Protein AF-A0A2S5X5T3-F1 (afdb_monomer_lite)

pLDDT: mean 73.71, std 9.86, range [48.56, 90.94]

Secondary structure (DSSP, 8-state):
-PPPP-----PPPPTTS-SS---TT-SSS-----TT--GGGGT-S----SSTT--S---TTHHHHHHT--GGG-

Radius of gyration: 23.27 Å; chains: 1; bounding box: 45×40×54 Å

Sequence (74 aa):
MGRKPRRRVTTTPPPGSDPAPQSADGRREPAVLAGEDSPSAWGDTDVRYADDRAASPRGPNDDRLRADKPPHYG

Structure (mmCIF, N/CA/C/O backbone):
data_AF-A0A2S5X5T3-F1
#
_entry.id   AF-A0A2S5X5T3-F1
#
loop_
_atom_site.group_PDB
_atom_site.id
_atom_site.type_symbol
_atom_site.label_atom_id
_atom_site.label_alt_id
_atom_site.label_comp_id
_atom_site.label_asym_id
_atom_site.label_entity_id
_atom_site.label_seq_id
_atom_site.pdbx_PDB_ins_code
_atom_site.Cartn_x
_atom_site.Cartn_y
_atom_site.Cartn_z
_atom_site.occupancy
_atom_site.B_iso_or_equiv
_atom_site.auth_seq_id
_atom_site.auth_comp_id
_atom_site.auth_asym_id
_atom_site.auth_atom_id
_atom_site.pdbx_PDB_model_num
ATOM 1 N N . MET A 1 1 ? -22.729 23.693 1.912 1.00 48.56 1 MET A N 1
ATOM 2 C CA . MET A 1 1 ? -23.115 22.279 2.138 1.00 48.56 1 MET A CA 1
ATOM 3 C C . MET A 1 1 ? -22.080 21.621 3.041 1.00 48.56 1 MET A C 1
ATOM 5 O O . MET A 1 1 ? -20.954 21.424 2.607 1.00 48.56 1 MET A O 1
ATOM 9 N N . GLY A 1 2 ? -22.415 21.349 4.305 1.00 65.44 2 GLY A N 1
ATOM 10 C CA . GLY A 1 2 ? -21.513 20.659 5.236 1.00 65.44 2 GLY A CA 1
ATOM 11 C C . GLY A 1 2 ? -21.577 19.141 5.047 1.00 65.44 2 GLY A C 1
ATOM 12 O O . GLY A 1 2 ? -22.664 18.587 4.884 1.00 65.44 2 GLY A O 1
ATOM 13 N N . ARG A 1 3 ? -20.427 18.456 5.042 1.00 71.75 3 ARG A N 1
ATOM 14 C CA . ARG A 1 3 ? -20.382 16.985 4.978 1.00 71.75 3 ARG A CA 1
ATOM 15 C C . ARG A 1 3 ? -20.963 16.407 6.276 1.00 71.75 3 ARG A C 1
ATOM 17 O O . ARG A 1 3 ? -20.569 16.828 7.359 1.00 71.75 3 ARG A O 1
ATOM 24 N N . LYS A 1 4 ? -21.880 15.437 6.174 1.00 77.12 4 LYS A N 1
ATOM 25 C CA . LYS A 1 4 ? -22.411 14.710 7.342 1.00 77.12 4 LYS A CA 1
ATOM 26 C C . LYS A 1 4 ? -21.273 13.960 8.060 1.00 77.12 4 LYS A C 1
ATOM 28 O O . LYS A 1 4 ? -20.444 13.355 7.372 1.00 77.12 4 LYS A O 1
ATOM 33 N N . PRO A 1 5 ? -21.235 13.954 9.405 1.00 75.56 5 PRO A N 1
ATOM 34 C CA . PRO A 1 5 ? -20.223 13.219 10.154 1.00 75.56 5 PRO A CA 1
ATOM 35 C C . PRO A 1 5 ? -20.335 11.721 9.847 1.00 75.56 5 PRO A C 1
ATOM 37 O O . PRO A 1 5 ? -21.387 11.107 10.022 1.00 75.56 5 PRO A O 1
ATOM 40 N N . ARG A 1 6 ? -19.246 11.126 9.348 1.00 75.50 6 ARG A N 1
ATOM 41 C CA . ARG A 1 6 ? -19.162 9.686 9.077 1.00 75.50 6 ARG A CA 1
ATOM 42 C C . ARG A 1 6 ? -18.649 9.000 10.339 1.00 75.50 6 ARG A C 1
ATOM 44 O O . ARG A 1 6 ? -17.475 9.131 10.669 1.00 75.50 6 ARG A O 1
ATOM 51 N N . ARG A 1 7 ? -19.516 8.271 11.044 1.00 75.56 7 ARG A N 1
ATOM 52 C CA . ARG A 1 7 ? -19.112 7.442 12.187 1.00 75.56 7 ARG A CA 1
ATOM 53 C C . ARG A 1 7 ? -18.396 6.197 11.659 1.00 75.56 7 ARG A C 1
ATOM 55 O O . ARG A 1 7 ? -19.026 5.373 11.001 1.00 75.56 7 ARG A O 1
ATOM 62 N N . ARG A 1 8 ? -17.089 6.066 11.909 1.00 77.19 8 ARG A N 1
ATOM 63 C CA . ARG A 1 8 ? -16.386 4.794 11.681 1.00 77.19 8 ARG A CA 1
ATOM 64 C C . ARG A 1 8 ? -16.849 3.791 12.733 1.00 77.19 8 ARG A C 1
ATOM 66 O O . ARG A 1 8 ? -16.942 4.131 13.908 1.00 77.19 8 ARG A O 1
ATOM 73 N N . VAL A 1 9 ? -17.165 2.580 12.291 1.00 78.88 9 VAL A N 1
ATOM 74 C CA . VAL A 1 9 ? -17.377 1.442 13.186 1.00 78.88 9 VAL A CA 1
ATOM 75 C C . VAL A 1 9 ? -16.000 0.929 13.586 1.00 78.88 9 VAL A C 1
ATOM 77 O O . VAL A 1 9 ? -15.160 0.691 12.721 1.00 78.88 9 VAL A O 1
ATOM 80 N N . THR A 1 10 ? -15.766 0.803 14.885 1.00 72.19 10 THR A N 1
ATOM 81 C CA . THR A 1 10 ? -14.554 0.215 15.460 1.00 72.19 10 THR A CA 1
ATOM 82 C C . THR A 1 10 ? -14.917 -1.127 16.076 1.00 72.19 10 THR A C 1
ATOM 84 O O . THR A 1 10 ? -15.873 -1.205 16.846 1.00 72.19 10 THR A O 1
ATOM 87 N N . THR A 1 11 ? -14.174 -2.175 15.742 1.00 81.19 11 THR A N 1
ATOM 88 C CA . THR A 1 11 ? -14.268 -3.481 16.401 1.00 81.19 11 THR A CA 1
ATOM 89 C C . THR A 1 11 ? -13.244 -3.565 17.526 1.00 81.19 11 THR A C 1
ATOM 91 O O . THR A 1 11 ? -12.187 -2.940 17.448 1.00 81.19 11 THR A O 1
ATOM 94 N N . THR A 1 12 ? -13.539 -4.345 18.565 1.00 83.19 12 THR A N 1
ATOM 95 C CA . THR A 1 12 ? -12.565 -4.641 19.623 1.00 83.19 12 THR A CA 1
ATOM 96 C C . THR A 1 12 ? -11.372 -5.393 19.018 1.00 83.19 12 THR A C 1
ATOM 98 O O . THR A 1 12 ? -11.602 -6.351 18.273 1.00 83.19 12 THR A O 1
ATOM 101 N N . PRO A 1 13 ? -10.118 -4.992 19.299 1.00 81.50 13 PRO A N 1
ATOM 102 C CA . PRO A 1 13 ? -8.944 -5.737 18.854 1.00 81.50 13 PRO A CA 1
ATOM 103 C C . PRO A 1 13 ? -8.925 -7.163 19.434 1.00 81.50 13 PRO A C 1
ATOM 105 O O . PRO A 1 13 ? -9.362 -7.357 20.573 1.00 81.50 13 PRO A O 1
ATOM 108 N N . PRO A 1 14 ? -8.412 -8.164 18.697 1.00 88.00 14 PRO A N 1
ATOM 109 C CA . PRO A 1 14 ? -8.193 -9.502 19.240 1.00 88.00 14 PRO A CA 1
ATOM 110 C C . PRO A 1 14 ? -7.258 -9.476 20.466 1.00 88.00 14 PRO A C 1
ATOM 112 O O . PRO A 1 14 ? -6.343 -8.648 20.511 1.00 88.00 14 PRO A O 1
ATOM 115 N N . PRO A 1 15 ? -7.419 -10.389 21.443 1.00 90.94 15 PRO A N 1
ATOM 116 C CA . PRO A 1 15 ? -6.484 -10.516 22.560 1.00 90.94 15 PRO A CA 1
ATOM 117 C C . PRO A 1 15 ? -5.033 -10.662 22.080 1.00 90.94 15 PRO A C 1
ATOM 119 O O . PRO A 1 15 ? -4.761 -11.412 21.146 1.00 90.94 15 PRO A O 1
ATOM 122 N N . GLY A 1 16 ? -4.108 -9.932 22.710 1.00 90.31 16 GLY A N 1
ATOM 123 C CA . GLY A 1 16 ? -2.691 -9.897 22.322 1.00 90.31 16 GLY A CA 1
ATOM 124 C C . GLY A 1 16 ? -2.361 -8.959 21.155 1.00 90.31 16 GLY A C 1
ATOM 125 O O . GL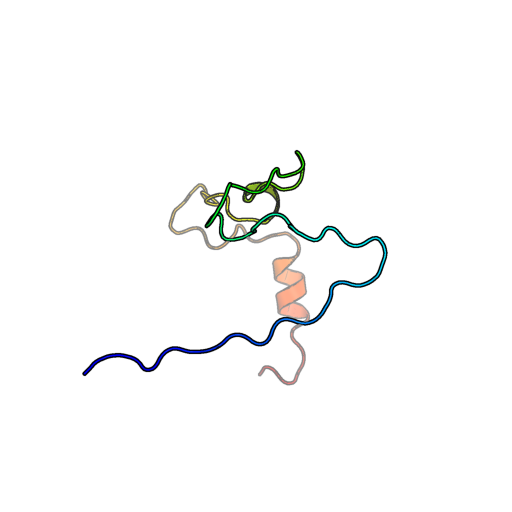Y A 1 16 ? -1.188 -8.797 20.835 1.00 90.31 16 GLY A O 1
ATOM 126 N N . SER A 1 17 ? -3.359 -8.318 20.539 1.00 88.19 17 SER A N 1
ATOM 127 C CA . SER A 1 17 ? -3.122 -7.273 19.537 1.00 88.19 17 SER A CA 1
ATOM 128 C C . SER A 1 17 ? -2.767 -5.943 20.197 1.00 88.19 17 SER A C 1
ATOM 130 O O . SER A 1 17 ? -3.289 -5.609 21.262 1.00 88.19 17 SER A O 1
ATOM 132 N N . ASP A 1 18 ? -1.928 -5.159 19.525 1.00 83.62 18 ASP A N 1
ATOM 133 C CA . ASP A 1 18 ? -1.629 -3.785 19.917 1.00 83.62 18 ASP A CA 1
ATOM 134 C C . ASP A 1 18 ? -2.888 -2.898 19.766 1.00 83.62 18 ASP A C 1
ATOM 136 O O . ASP A 1 18 ? -3.437 -2.799 18.662 1.00 83.62 18 ASP A O 1
ATOM 140 N N . PRO A 1 19 ? -3.387 -2.255 20.842 1.00 79.00 19 PRO A N 1
ATOM 141 C CA . PRO A 1 19 ? -4.536 -1.353 20.766 1.00 79.00 19 PRO A CA 1
ATOM 142 C C . PRO A 1 19 ? -4.238 -0.034 20.030 1.00 79.00 19 PRO A C 1
ATOM 144 O O . PRO A 1 19 ? -5.174 0.711 19.726 1.00 79.00 19 PRO A O 1
ATOM 147 N N . ALA A 1 20 ? -2.970 0.277 19.750 1.00 79.69 20 ALA A N 1
ATOM 148 C CA . ALA A 1 20 ? -2.533 1.502 19.092 1.00 79.69 20 ALA A CA 1
ATOM 149 C C . ALA A 1 20 ? -1.518 1.218 17.963 1.00 79.69 20 ALA A C 1
ATOM 151 O O .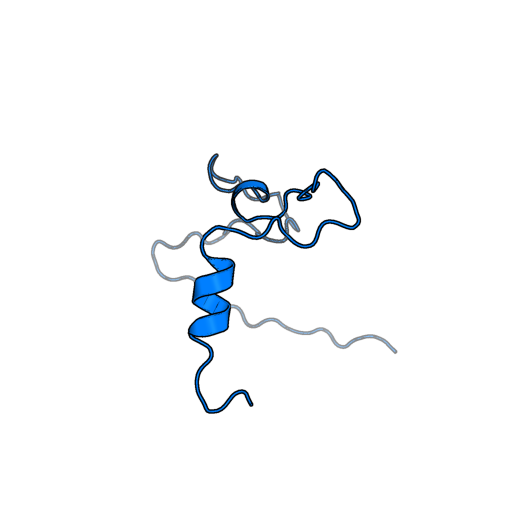 ALA A 1 20 ? -0.390 1.709 18.029 1.00 79.69 20 ALA A O 1
ATOM 152 N N . PRO A 1 21 ? -1.919 0.497 16.895 1.00 79.06 21 PRO A N 1
ATOM 153 C CA . PRO A 1 21 ? -1.008 0.139 15.815 1.00 79.06 21 PRO A CA 1
ATOM 154 C C . PRO A 1 21 ? -0.405 1.382 15.149 1.00 79.06 21 PRO A C 1
ATOM 156 O O . PRO A 1 21 ? -1.060 2.425 15.017 1.00 79.06 21 PRO A O 1
ATOM 159 N N . GLN A 1 22 ? 0.838 1.253 14.686 1.00 81.50 22 GLN A N 1
ATOM 160 C CA . GLN A 1 22 ? 1.521 2.311 13.944 1.00 81.50 22 GLN A CA 1
ATOM 161 C C . GLN A 1 22 ? 0.748 2.676 12.668 1.00 81.50 22 GLN A C 1
ATOM 163 O O . GLN A 1 22 ? 0.200 1.826 11.965 1.00 81.50 22 GLN A O 1
ATOM 168 N N . SER A 1 23 ? 0.686 3.975 12.372 1.00 77.06 23 SER A N 1
ATOM 169 C CA . SER A 1 23 ? -0.041 4.497 11.215 1.00 77.06 23 SER A CA 1
ATOM 170 C C . SER A 1 23 ? 0.848 4.466 9.974 1.00 77.06 23 SER A C 1
ATOM 172 O O . SER A 1 23 ? 1.757 5.285 9.869 1.00 77.06 23 SER A O 1
ATOM 174 N N . ALA A 1 24 ? 0.519 3.626 8.990 1.00 67.94 24 ALA A N 1
ATOM 175 C CA . ALA A 1 24 ? 1.188 3.636 7.682 1.00 67.94 24 ALA A CA 1
ATOM 176 C C . ALA A 1 24 ? 1.064 5.004 6.976 1.00 67.94 24 ALA A C 1
ATOM 178 O O . ALA A 1 24 ? 2.009 5.490 6.371 1.00 67.94 24 ALA A O 1
ATOM 179 N N . ASP A 1 25 ? -0.078 5.683 7.139 1.00 68.44 25 ASP A N 1
ATOM 180 C CA . ASP A 1 25 ? -0.355 6.992 6.532 1.00 68.44 25 ASP A CA 1
ATOM 181 C C . ASP A 1 25 ? 0.377 8.179 7.206 1.00 68.44 25 ASP A C 1
ATOM 183 O O . ASP A 1 25 ? 0.112 9.331 6.859 1.00 68.44 25 ASP A O 1
ATOM 187 N N . GLY A 1 26 ? 1.175 7.945 8.259 1.00 62.69 26 GLY A N 1
ATOM 188 C CA . GLY A 1 26 ? 1.914 8.992 8.986 1.00 62.69 26 GLY A CA 1
ATOM 189 C C . GLY A 1 26 ? 1.068 10.044 9.726 1.00 62.69 26 GLY A C 1
ATOM 190 O O . GLY A 1 26 ? 1.601 11.038 10.204 1.00 62.69 26 GLY A O 1
ATOM 191 N N . ARG A 1 27 ? -0.255 9.860 9.851 1.00 68.38 27 ARG A N 1
ATOM 192 C CA . ARG A 1 27 ? -1.178 10.875 10.414 1.00 68.38 27 ARG A CA 1
ATOM 193 C C . ARG A 1 27 ? -1.009 11.150 11.912 1.00 68.38 27 ARG A C 1
ATOM 195 O O . ARG A 1 27 ? -1.567 12.129 12.402 1.00 68.38 27 ARG A O 1
ATOM 202 N N . ARG A 1 28 ? -0.346 10.252 12.644 1.00 68.81 28 ARG A N 1
ATOM 203 C CA . ARG A 1 28 ? -0.043 10.407 14.076 1.00 68.81 28 ARG A CA 1
ATOM 204 C C . ARG A 1 28 ? 1.451 10.580 14.277 1.00 68.81 28 ARG A C 1
ATOM 206 O O . ARG A 1 28 ? 1.865 11.631 14.724 1.00 68.81 28 ARG A O 1
ATOM 213 N N . GLU A 1 29 ? 2.205 9.555 13.910 1.00 72.75 29 GLU A N 1
ATOM 214 C CA . GLU A 1 29 ? 3.664 9.511 13.912 1.00 72.75 29 GLU A CA 1
ATOM 215 C C . GLU A 1 29 ? 4.093 8.610 12.744 1.00 72.75 29 GLU A C 1
ATOM 217 O O . GLU A 1 29 ? 3.327 7.699 12.386 1.00 72.75 29 GLU A O 1
ATOM 222 N N . PRO A 1 30 ? 5.259 8.849 12.120 1.00 74.25 30 PRO A N 1
ATOM 223 C CA . PRO A 1 30 ? 5.764 7.989 11.059 1.00 74.25 30 PRO A CA 1
ATOM 224 C C . PRO A 1 30 ? 6.011 6.572 11.589 1.00 74.25 30 PRO A C 1
ATOM 226 O O . PRO A 1 30 ? 6.497 6.379 12.706 1.00 74.25 30 PRO A O 1
ATOM 229 N N . ALA A 1 31 ? 5.659 5.568 10.785 1.00 81.69 31 ALA A N 1
ATOM 230 C CA . ALA A 1 31 ? 5.975 4.185 11.105 1.00 81.69 31 ALA A CA 1
ATOM 231 C C . ALA A 1 31 ? 7.498 3.995 11.153 1.00 81.69 31 ALA A C 1
ATOM 233 O O . ALA A 1 31 ? 8.235 4.539 10.330 1.00 81.69 31 ALA A O 1
ATOM 234 N N . VAL A 1 32 ? 7.964 3.221 12.132 1.00 84.31 32 VAL A N 1
ATOM 235 C CA . VAL A 1 32 ? 9.366 2.801 12.199 1.00 84.31 32 VAL A CA 1
ATOM 236 C C . VAL A 1 32 ? 9.524 1.657 11.210 1.00 84.31 32 VAL A C 1
ATOM 238 O O . VAL A 1 32 ? 8.987 0.575 11.437 1.00 84.31 32 VAL A O 1
ATOM 241 N N . LEU A 1 33 ? 10.211 1.925 10.105 1.00 82.31 33 LEU A N 1
ATOM 242 C CA . LEU A 1 33 ? 10.458 0.947 9.052 1.00 82.31 33 LEU A CA 1
ATOM 243 C C . LEU A 1 33 ? 11.700 0.115 9.389 1.00 82.31 33 LEU A C 1
ATOM 245 O O . LEU A 1 33 ? 12.663 0.621 9.976 1.00 82.31 33 LEU A O 1
ATOM 249 N N . ALA A 1 34 ? 11.673 -1.166 9.023 1.00 84.62 34 ALA A N 1
ATOM 250 C CA . ALA A 1 34 ? 12.865 -2.005 9.049 1.00 84.62 34 ALA A CA 1
ATOM 251 C C . ALA A 1 34 ? 13.865 -1.525 7.980 1.00 84.62 34 ALA A C 1
ATOM 253 O O . ALA A 1 34 ? 13.484 -0.841 7.032 1.00 84.62 34 ALA A O 1
ATOM 254 N N . GLY A 1 35 ? 15.151 -1.862 8.112 1.00 82.62 35 GLY A N 1
ATOM 255 C CA . GLY A 1 35 ? 16.182 -1.362 7.189 1.00 82.62 35 GLY A CA 1
ATOM 256 C C . GLY A 1 35 ? 15.959 -1.795 5.734 1.00 82.62 35 GLY A C 1
ATOM 257 O O . GLY A 1 35 ? 16.306 -1.073 4.802 1.00 82.62 35 GLY A O 1
ATOM 258 N N . GLU A 1 36 ? 15.349 -2.960 5.545 1.00 81.62 36 GLU A N 1
ATOM 259 C CA . GLU A 1 36 ? 14.928 -3.505 4.259 1.00 81.62 36 GLU A CA 1
ATOM 260 C C . GLU A 1 36 ? 13.651 -2.858 3.700 1.00 81.62 36 GLU A C 1
ATOM 262 O O . GLU A 1 36 ? 13.429 -2.889 2.488 1.00 81.62 36 GLU A O 1
ATOM 267 N N . ASP A 1 37 ? 12.832 -2.246 4.557 1.00 83.06 37 ASP A N 1
ATOM 268 C CA . ASP A 1 37 ? 11.553 -1.627 4.206 1.00 83.06 37 ASP A CA 1
ATOM 269 C C . ASP A 1 37 ? 11.780 -0.180 3.753 1.00 83.06 37 ASP A C 1
ATOM 271 O O . ASP A 1 37 ? 11.385 0.802 4.383 1.00 83.06 37 ASP A O 1
ATOM 275 N N . SER A 1 38 ? 12.528 -0.058 2.659 1.00 81.19 38 SER A N 1
ATOM 276 C CA . SER A 1 38 ? 12.796 1.212 1.997 1.00 81.19 38 SER A CA 1
ATOM 277 C C . SER A 1 38 ? 12.000 1.290 0.693 1.00 81.19 38 SER A C 1
ATOM 279 O O . SER A 1 38 ? 12.003 0.319 -0.068 1.00 81.19 38 SER A O 1
ATOM 281 N N . PRO A 1 39 ? 11.396 2.445 0.352 1.00 78.25 39 PRO A N 1
ATOM 282 C CA . PRO A 1 39 ? 10.744 2.629 -0.948 1.00 78.25 39 PRO A CA 1
ATOM 283 C C . PRO A 1 39 ? 11.663 2.257 -2.124 1.00 78.25 39 PRO A C 1
ATOM 285 O O . PRO A 1 39 ? 11.242 1.657 -3.113 1.00 78.25 39 PRO A O 1
ATOM 288 N N . SER A 1 40 ? 12.966 2.517 -1.978 1.00 77.06 40 SER A N 1
ATOM 289 C CA . SER A 1 40 ? 13.989 2.127 -2.945 1.00 77.06 40 SER A CA 1
ATOM 290 C C . SER A 1 40 ? 14.080 0.621 -3.194 1.00 77.06 40 SER A C 1
ATOM 292 O O . SER A 1 40 ? 14.301 0.223 -4.335 1.00 77.06 40 SER A O 1
ATOM 294 N N . ALA A 1 41 ? 13.884 -0.214 -2.170 1.00 79.19 41 ALA A N 1
ATOM 295 C CA . ALA A 1 41 ? 13.879 -1.668 -2.321 1.00 79.19 41 ALA A CA 1
ATOM 296 C C . ALA A 1 41 ? 12.669 -2.162 -3.132 1.00 79.19 41 ALA A C 1
ATOM 298 O O . ALA A 1 41 ? 12.711 -3.253 -3.694 1.00 79.19 41 ALA A O 1
ATOM 299 N N . TRP A 1 42 ? 11.595 -1.369 -3.186 1.00 78.88 42 TRP A N 1
ATOM 300 C CA . TRP A 1 42 ? 10.331 -1.721 -3.837 1.00 78.88 42 TRP A CA 1
ATOM 301 C C . TRP A 1 42 ? 10.151 -1.059 -5.209 1.00 78.88 42 TRP A C 1
ATOM 303 O O . TRP A 1 42 ? 9.143 -1.290 -5.873 1.00 78.88 42 TRP A O 1
ATOM 313 N N . GLY A 1 43 ? 11.144 -0.294 -5.669 1.00 73.88 43 GLY A N 1
ATOM 314 C CA . GLY A 1 43 ? 11.150 0.300 -7.005 1.00 73.88 43 GLY A CA 1
ATOM 315 C C . GLY A 1 43 ? 10.748 1.774 -7.071 1.00 73.88 43 GLY A C 1
ATOM 316 O O . GLY A 1 43 ? 10.694 2.306 -8.173 1.00 73.88 43 GLY A O 1
ATOM 317 N N . ASP A 1 44 ? 10.565 2.462 -5.938 1.00 77.56 44 ASP A N 1
ATOM 318 C CA . ASP A 1 44 ? 10.339 3.923 -5.906 1.00 77.56 44 ASP A CA 1
ATOM 319 C C . ASP A 1 44 ? 11.635 4.732 -6.113 1.00 77.56 44 ASP A C 1
ATOM 321 O O . ASP A 1 44 ? 11.656 5.957 -5.989 1.00 77.56 44 ASP A O 1
ATOM 325 N N . THR A 1 45 ? 12.748 4.064 -6.424 1.00 74.94 45 THR A N 1
ATOM 326 C CA . THR A 1 45 ? 13.939 4.770 -6.903 1.00 74.94 45 THR A CA 1
ATOM 327 C C . THR A 1 45 ? 13.675 5.236 -8.324 1.00 74.94 45 THR A C 1
ATOM 329 O O . THR A 1 45 ? 13.343 4.416 -9.178 1.00 74.94 45 THR A O 1
ATOM 332 N N . ASP A 1 46 ? 13.896 6.524 -8.594 1.00 66.00 46 ASP A N 1
ATOM 333 C CA . ASP A 1 46 ? 13.946 7.043 -9.959 1.00 66.00 46 ASP A CA 1
ATOM 334 C C . ASP A 1 46 ? 14.962 6.224 -10.767 1.00 66.00 46 ASP A C 1
ATOM 336 O O . ASP A 1 46 ? 16.180 6.395 -10.636 1.00 66.00 46 ASP A O 1
ATOM 340 N N . VAL A 1 47 ? 14.470 5.307 -11.602 1.00 63.81 47 VAL A N 1
ATOM 341 C CA . VAL A 1 47 ? 15.316 4.536 -12.509 1.00 63.81 47 VAL A CA 1
ATOM 342 C C . VAL A 1 47 ? 15.798 5.494 -13.592 1.00 63.81 47 VAL A C 1
ATOM 344 O O . VAL A 1 47 ? 15.121 5.722 -14.593 1.00 63.81 47 VAL A O 1
ATOM 347 N N . ARG A 1 48 ? 16.974 6.091 -13.383 1.00 59.91 48 ARG A N 1
ATOM 348 C CA . ARG A 1 48 ? 17.655 6.859 -14.426 1.00 59.91 48 ARG A CA 1
ATOM 349 C C . ARG A 1 48 ? 18.313 5.894 -15.395 1.00 59.91 48 ARG A C 1
ATOM 351 O O . ARG A 1 48 ? 19.400 5.376 -15.142 1.00 59.91 48 ARG A O 1
ATOM 358 N N . TYR A 1 49 ? 17.639 5.654 -16.509 1.00 57.34 49 TYR A N 1
ATOM 359 C CA . TYR A 1 49 ? 18.285 5.082 -17.678 1.00 57.34 49 TYR A CA 1
ATOM 360 C C . TYR A 1 49 ? 19.300 6.099 -18.215 1.00 57.34 49 TYR A C 1
ATOM 362 O O . TYR A 1 49 ? 19.078 7.3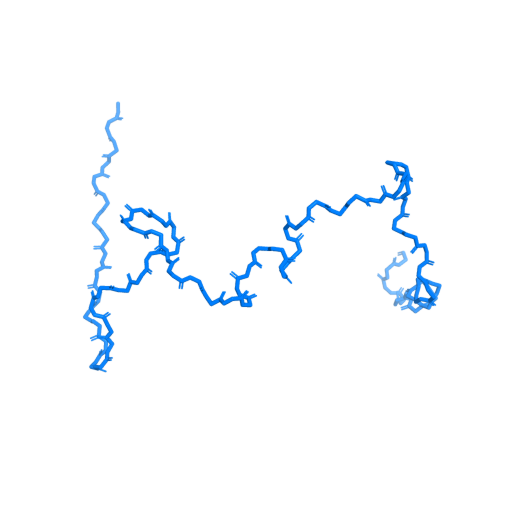03 -18.140 1.00 57.34 49 TYR A O 1
ATOM 370 N N . ALA A 1 50 ? 20.436 5.629 -18.732 1.00 62.22 50 ALA A N 1
ATOM 371 C CA . ALA A 1 50 ? 21.506 6.498 -19.237 1.00 62.22 50 ALA A CA 1
ATOM 372 C C . ALA A 1 50 ? 21.089 7.368 -20.446 1.00 62.22 50 ALA A C 1
ATOM 374 O O . ALA A 1 50 ? 21.861 8.213 -20.891 1.00 62.22 50 ALA A O 1
ATOM 375 N N . ASP A 1 51 ? 19.885 7.155 -20.974 1.00 54.62 51 ASP A N 1
ATOM 376 C CA . ASP A 1 51 ? 19.289 7.894 -22.076 1.00 54.62 51 ASP A CA 1
ATOM 377 C C . ASP A 1 51 ? 17.777 8.009 -21.808 1.00 54.62 51 ASP A C 1
ATOM 379 O O . ASP A 1 51 ? 17.103 6.999 -21.601 1.00 54.62 51 ASP A O 1
ATOM 383 N N . ASP A 1 52 ? 17.231 9.227 -21.816 1.00 54.78 52 ASP A N 1
ATOM 384 C CA . ASP A 1 52 ? 15.796 9.498 -21.618 1.00 54.78 52 ASP A CA 1
ATOM 385 C C . ASP A 1 52 ? 14.930 8.972 -22.789 1.00 54.78 52 ASP A C 1
ATOM 387 O O . ASP A 1 52 ? 13.699 8.971 -22.725 1.00 54.78 52 ASP A O 1
ATOM 391 N N . ARG A 1 53 ? 15.567 8.500 -23.875 1.00 54.97 53 ARG A N 1
ATOM 392 C CA . ARG A 1 53 ? 14.962 7.725 -24.971 1.00 54.97 53 ARG A CA 1
ATOM 393 C C . ARG A 1 53 ? 15.197 6.219 -24.877 1.00 54.97 53 ARG A C 1
ATOM 395 O O . ARG A 1 53 ? 14.648 5.489 -25.710 1.00 54.97 53 ARG A O 1
ATOM 402 N N . ALA A 1 54 ? 15.993 5.735 -23.924 1.00 52.34 54 ALA A N 1
ATOM 403 C CA . ALA A 1 54 ? 16.217 4.307 -23.778 1.00 52.34 54 ALA A CA 1
ATOM 404 C C . ALA A 1 54 ? 14.926 3.649 -23.291 1.00 52.34 54 ALA A C 1
ATOM 406 O O . ALA A 1 54 ? 14.602 3.640 -22.105 1.00 52.34 54 ALA A O 1
ATOM 407 N N . ALA A 1 55 ? 14.213 3.016 -24.226 1.00 54.97 55 ALA A N 1
ATOM 408 C CA . ALA A 1 55 ? 13.477 1.806 -23.897 1.00 54.97 55 ALA A CA 1
ATOM 409 C C . ALA A 1 55 ? 14.380 0.950 -22.9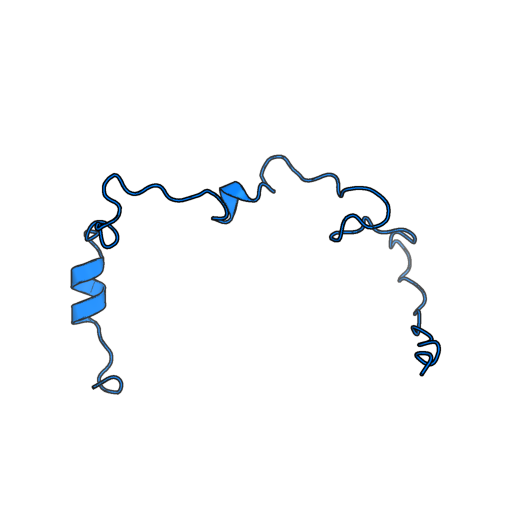99 1.00 54.97 55 ALA A C 1
ATOM 411 O O . ALA A 1 55 ? 15.579 0.865 -23.290 1.00 54.97 55 ALA A O 1
ATOM 412 N N . SER A 1 56 ? 13.825 0.371 -21.924 1.00 55.41 56 SER A N 1
ATOM 413 C CA . SER A 1 56 ? 14.563 -0.512 -21.013 1.00 55.41 56 SER A CA 1
ATOM 414 C C . SER A 1 56 ? 15.567 -1.339 -21.819 1.00 55.41 56 SER A C 1
ATOM 416 O O . SER A 1 56 ? 15.165 -1.904 -22.846 1.00 55.41 56 SER A O 1
ATOM 418 N N . PRO A 1 57 ? 16.865 -1.321 -21.453 1.00 59.62 57 PRO A N 1
ATOM 419 C CA . PRO A 1 57 ? 17.900 -1.931 -22.273 1.00 59.62 57 PRO A CA 1
ATOM 420 C C . PRO A 1 57 ? 17.466 -3.357 -22.555 1.00 59.62 57 PRO A C 1
ATOM 422 O O . PRO A 1 57 ? 17.185 -4.080 -21.600 1.00 59.62 57 PRO A O 1
ATOM 425 N N . ARG A 1 58 ? 17.340 -3.705 -23.847 1.00 61.72 58 ARG A N 1
ATOM 426 C CA . ARG A 1 58 ? 16.814 -5.007 -24.260 1.00 61.72 58 ARG A CA 1
ATOM 427 C C . ARG A 1 58 ? 17.567 -6.086 -23.505 1.00 61.72 58 ARG A C 1
ATOM 429 O O . ARG A 1 58 ? 18.748 -6.322 -23.764 1.00 61.72 58 ARG A O 1
ATOM 436 N N . GLY A 1 59 ? 16.897 -6.677 -22.530 1.00 66.75 59 GLY A N 1
ATOM 437 C CA . GLY A 1 59 ? 17.480 -7.692 -21.688 1.00 66.75 59 GLY A CA 1
ATOM 438 C C . GLY A 1 59 ? 17.628 -8.975 -22.499 1.00 66.75 59 GLY A C 1
ATOM 439 O O . GLY A 1 59 ? 16.845 -9.210 -23.421 1.00 66.75 59 GLY A O 1
ATOM 440 N N . PRO A 1 60 ? 18.547 -9.876 -22.126 1.00 72.94 60 PRO A N 1
ATOM 441 C CA . PRO A 1 60 ? 18.638 -11.209 -22.729 1.00 72.94 60 PRO A CA 1
ATOM 442 C C . PRO A 1 60 ? 17.310 -11.995 -22.711 1.00 72.94 60 PRO A C 1
ATOM 444 O O . PRO A 1 60 ? 17.150 -12.973 -23.436 1.00 72.94 60 PRO A O 1
ATOM 447 N N . ASN A 1 61 ? 16.359 -11.584 -21.866 1.00 78.25 61 ASN A N 1
ATOM 448 C CA . ASN A 1 61 ? 15.043 -12.194 -21.724 1.00 78.25 61 ASN A CA 1
ATOM 449 C C . ASN A 1 61 ? 13.971 -11.606 -22.664 1.00 78.25 61 ASN A C 1
ATOM 451 O O . ASN A 1 61 ? 12.947 -12.246 -22.895 1.00 78.25 61 ASN A O 1
ATOM 455 N N . ASP A 1 62 ? 14.183 -10.417 -23.228 1.00 78.38 62 ASP A N 1
ATOM 456 C CA . ASP A 1 62 ? 13.132 -9.691 -23.953 1.00 78.38 62 ASP A CA 1
ATOM 457 C C . ASP A 1 62 ? 12.768 -10.358 -25.283 1.00 78.38 62 ASP A C 1
ATOM 459 O O . ASP A 1 62 ? 11.604 -10.352 -25.692 1.00 78.38 62 ASP A O 1
ATOM 463 N N . ASP A 1 63 ? 13.747 -10.985 -25.940 1.00 81.06 63 ASP A N 1
ATOM 464 C CA . ASP A 1 63 ? 13.519 -11.753 -27.165 1.00 81.06 63 ASP A CA 1
ATOM 465 C C . ASP A 1 63 ? 12.736 -13.043 -26.880 1.00 81.06 63 ASP A C 1
ATOM 467 O O . ASP A 1 63 ? 11.851 -13.410 -27.655 1.00 81.06 63 ASP A O 1
ATOM 471 N N . ARG A 1 64 ? 12.985 -13.686 -25.727 1.00 80.38 64 ARG A N 1
ATOM 472 C CA . ARG A 1 64 ? 12.236 -14.874 -25.282 1.00 80.38 64 ARG A CA 1
ATOM 473 C C . ARG A 1 64 ? 10.783 -14.526 -24.979 1.00 80.38 64 ARG A C 1
ATOM 475 O O . ARG A 1 64 ? 9.884 -15.166 -25.505 1.00 80.38 64 ARG A O 1
ATOM 482 N N . LEU A 1 65 ? 10.547 -13.457 -24.218 1.00 81.69 65 LEU A N 1
ATOM 483 C CA . LEU A 1 65 ? 9.197 -12.995 -23.875 1.00 81.69 65 LEU A CA 1
ATOM 484 C C . LEU A 1 65 ? 8.364 -12.611 -25.106 1.00 81.69 65 LEU A C 1
ATOM 486 O O . LEU A 1 65 ? 7.149 -12.799 -25.121 1.00 81.69 65 LEU A O 1
ATOM 490 N N . ARG A 1 66 ? 9.007 -12.071 -26.148 1.00 74.81 66 ARG A N 1
ATOM 491 C CA . ARG A 1 66 ? 8.337 -11.716 -27.405 1.00 74.81 66 ARG A CA 1
ATOM 492 C C . ARG A 1 66 ? 8.010 -12.939 -28.258 1.00 74.81 66 ARG A C 1
ATOM 494 O O . ARG A 1 66 ? 6.964 -12.948 -28.906 1.00 74.81 66 ARG A O 1
ATOM 501 N N . ALA A 1 67 ? 8.900 -13.929 -28.276 1.00 82.06 67 ALA A N 1
ATOM 502 C CA . ALA A 1 67 ? 8.681 -15.196 -28.965 1.00 82.06 67 ALA A CA 1
ATOM 503 C C . ALA A 1 67 ? 7.583 -16.027 -28.282 1.00 82.06 67 ALA A C 1
ATOM 505 O O . ALA A 1 67 ? 6.743 -16.607 -28.965 1.00 82.06 67 ALA A O 1
ATOM 506 N N . ASP A 1 68 ? 7.526 -15.994 -26.950 1.00 82.56 68 ASP A N 1
ATOM 507 C CA . ASP A 1 68 ? 6.571 -16.742 -26.126 1.00 82.56 68 ASP A CA 1
ATOM 508 C C . ASP A 1 68 ? 5.205 -16.034 -25.984 1.00 82.56 68 ASP A C 1
ATOM 510 O O . ASP A 1 68 ? 4.487 -16.224 -24.999 1.00 82.56 68 ASP A O 1
ATOM 514 N N . LYS A 1 69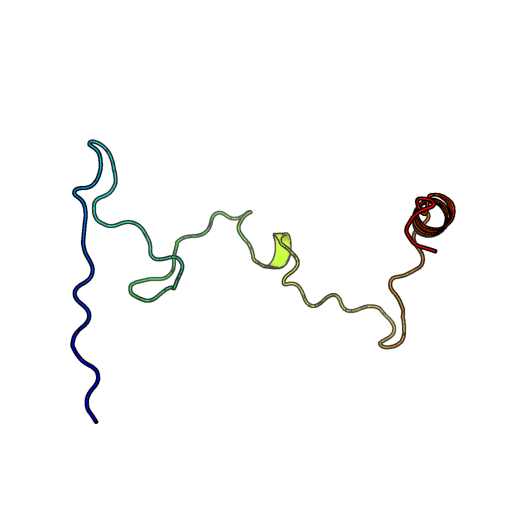 ? 4.807 -15.205 -26.961 1.00 77.31 69 LYS A N 1
ATOM 515 C CA . LYS A 1 69 ? 3.500 -14.533 -26.952 1.00 77.31 69 LYS A CA 1
ATOM 516 C C . LYS A 1 69 ? 2.378 -15.570 -27.152 1.00 77.31 69 LYS A C 1
ATOM 518 O O . LYS A 1 69 ? 2.326 -16.202 -28.209 1.00 77.31 69 LYS A O 1
ATOM 523 N N . PRO A 1 70 ? 1.438 -15.731 -26.199 1.00 79.50 70 PRO A N 1
ATOM 524 C CA . PRO A 1 70 ? 0.363 -16.708 -26.340 1.00 79.50 70 PRO A CA 1
ATOM 525 C C . PRO A 1 70 ? -0.561 -16.384 -27.532 1.00 79.50 70 PRO A C 1
ATOM 527 O O . PRO A 1 70 ? -0.786 -15.208 -27.838 1.00 79.50 70 PRO A O 1
ATOM 530 N N . PRO A 1 71 ? -1.165 -17.402 -28.175 1.00 76.31 71 PRO A N 1
ATOM 531 C CA . PRO A 1 71 ? -1.871 -17.257 -29.457 1.00 76.31 71 PRO A CA 1
ATOM 532 C C . PRO A 1 71 ? -3.127 -16.372 -29.413 1.00 76.31 71 PRO A C 1
ATOM 534 O O . PRO A 1 71 ? -3.636 -15.984 -30.457 1.00 76.31 71 PRO A O 1
ATOM 537 N N . HIS A 1 72 ? -3.633 -16.037 -28.227 1.00 72.94 72 HIS A N 1
ATOM 538 C CA . HIS A 1 72 ? -4.841 -15.228 -28.035 1.00 72.94 72 HIS A CA 1
ATOM 539 C C . HIS A 1 72 ? -4.571 -13.720 -27.898 1.00 72.94 72 HIS A C 1
ATOM 541 O O . HIS A 1 72 ? -5.500 -12.957 -27.659 1.00 72.94 72 HIS A O 1
ATOM 547 N N . TYR A 1 73 ? -3.317 -13.281 -28.043 1.00 64.56 73 TYR A N 1
ATOM 548 C CA . TYR A 1 73 ? -2.939 -11.864 -27.977 1.00 64.56 73 TYR A CA 1
ATOM 549 C C . TYR A 1 73 ? -2.671 -11.234 -29.363 1.00 64.56 73 TYR A C 1
ATOM 551 O O . TYR A 1 73 ? -2.018 -10.188 -29.433 1.00 64.56 73 TYR A O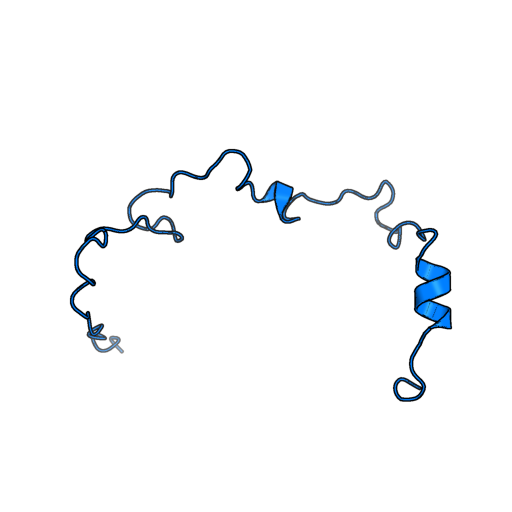 1
ATOM 559 N N . GLY A 1 74 ? -3.086 -11.888 -30.455 1.00 62.06 74 GLY A N 1
ATOM 560 C CA . GLY A 1 74 ? -2.935 -11.427 -31.845 1.00 62.06 74 GLY A CA 1
ATOM 561 C C . GLY A 1 74 ? -4.049 -10.502 -32.306 1.00 62.06 74 GLY A C 1
ATOM 562 O O . GLY A 1 74 ? -5.216 -10.801 -31.979 1.00 62.06 74 GLY A O 1
#

Foldseek 3Di:
DDDDDDDDDDDDDDPPDDPDDADCVCPPHHDDDDPCPDVVNVPPPPPDDVDPPDDPPCDPCNVVVVVPDDPVVD